Protein 5MDU (pdb70)

Sequence (153 aa):
TRRRFERDPTIPPDSIKVYSRTLFLGGITRSVREPVLRSMMFERFGSVQSLILNHNYRHGFLLKKMFRRDAAEKAQVVAMENVPFADTTTIRTKWGVGFGPRECSSDFSTGISVIPIRLLTDADRTWLVTAEYGGTGGLPITPGIALLDEPDIEIGLLGISS

B-factor: mean 16.2, std 8.44, range [6.94, 48.77]

Secondary structure (DSSP, 8-state):
---EEE-TTSPTTEEEEE--EEEEE---TTS-HHHHHHHHHTTS-EEEEEEEGGGTEEEEEESSHHHHHHHHHHTSSEEETTEEEEEEE---SS-GGGEETTTTEEEEEGGG--HHHHHHHHH-SSSTTSSPPP-SSEEEEPPP-SS---S--

Nearest PDB structures (foldseek):
  8px5-assembly1_A  TM=1.006E+00  e=2.203E-31  Schizosaccharomyces pombe 972h-
  7mi2-assembly1_A  TM=9.931E-01  e=3.930E-28  Schizosaccharomyces pombe
  2rs8-assembly1_A  TM=8.437E-01  e=4.769E-06  Mus musculus
  5wpa-assembly1_A  TM=7.058E-01  e=1.580E-05  Homo sapiens
  5ifm-assembly5_J  TM=5.763E-01  e=2.324E-06  Homo sapiens

Solvent-accessible surface area: 8404 Å² total; per-residue (Å²): 164,93,59,57,76,178,26,107,130,20,77,116,94,4,0,38,4,32,8,2,10,0,58,0,6,3,0,16,148,41,0,142,57,88,67,0,85,79,51,0,76,181,17,24,66,11,55,38,13,119,30,52,45,118,150,136,45,0,85,1,29,0,58,125,14,68,2,0,71,114,0,19,114,45,14,93,93,36,99,46,85,105,19,43,0,88,0,103,28,9,44,24,9,22,30,198,152,21,14,63,171,83,54,1,43,5,52,0,34,32,192,62,13,81,111,27,16,96,35,36,0,41,52,11,134,81,11,0,3,45,58,92,93,19,59,72,15,0,0,0,18,2,0,24,42,140,106,68,107,39,158,116,155

InterPro domains:
  IPR000504 RNA recognition motif domain [PF00076] (408-471)
  IPR000504 RNA recognition motif domain [PS50102] (406-478)
  IPR000504 RNA recognition motif domain [SM00360] (407-474)
  IPR006569 CID domain [PF04818] (8-143)
  IPR006569 CID domain [PS51391] (1-151)
  IPR006569 CID domain [SM00582] (6-148)
  IPR008942 ENTH/VHS [G3DSA:1.25.40.90] (1-158)
  IPR008942 ENTH/VHS [SSF48464] (3-147)
  IPR012677 Nucleotide-binding alpha-beta plait domain superfamily [G3DSA:3.30.70.330] (397-484)
  IPR034894 Nrd1/Seb1, RNA recognition motif [cd12331] (403-481)
  IPR035979 RNA-binding domain superfamily [SSF54928] (355-475)
  IPR048892 Nrd1/Seb1, domain 2 [PF21380] (476-532)

Radius of gyration: 15.98 Å; Cα contacts (8 Å, |Δi|>4): 372; chains: 1; bounding box: 42×38×37 Å

GO terms:
  GO:0003723 RNA binding (F, IDA)
  GO:0030515 snoRNA binding (F, IDA)
  GO:0033620 Mei2 nuclear dot complex (C, IDA)
  GO:0106222 lncRNA binding (F, IDA)
  GO:0005634 nucleus (C, EXP)
  GO:0043628 regulatory ncRNA 3'-end processing (P, EXP)
  GO:0031508 pericentric heterochromatin formation (P, EXP)
  GO:0106222 lncRNA binding (F, EXP)
  GO:0140693 molecular condensate scaffold activity (F, EXP)
  GO:0005634 nucleus (C, HDA)
  GO:0031124 mRNA 3'-end processing (P, IMP)
  GO:0031126 sno(s)RNA 3'-end processing (P, IMP)
  GO:0180010 co-transcriptional mRNA 3'-end processing, cleavage and polyadenylation pathway (P, IMP)
  GO:0006369 termination of RNA polymerase II transcription (P, IMP)
  GO:0099122 RNA polymerase II C-terminal domain binding (F, IPI)
  GO:0005515 protein binding (F, IPI)

Organism: Schizosaccharomyces pombe (strain 972 / ATCC 24843) (NCBI:txid284812)

Foldseek 3Di:
DWAKDQQQVADPQKEKAAEQKKKKAFQAVQHDDVVVLVLLVVLPAWPDWADDNVVRIIMTGGLDSNSSVVSQVVQQWDDDDPTTIHIWADDDAFDRVQADRRGRMGIGRPVRQDPQRQQQQQQAPGKHDVNDHDDPRIYIYDGDGDDDRDDPD

Structure (mmCIF, N/CA/C/O backbone):
data_5MDU
#
_entry.id   5MDU
#
_cell.length_a   111.130
_cell.length_b   47.170
_cell.length_c   32.360
_cell.angle_alpha   90.00
_cell.angle_beta   98.88
_cell.angle_gamma   90.00
#
_symmetry.space_group_name_H-M   'C 1 2 1'
#
loop_
_entity.id
_entity.type
_entity.pdbx_description
1 polymer 'Rpb7-binding protein seb1'
2 non-polymer 'CHLORIDE ION'
3 non-polymer 'SODIUM ION'
4 non-polymer GLYCEROL
5 water water
#
loop_
_atom_site.group_PDB
_atom_site.id
_atom_site.type_symbol
_atom_site.label_atom_id
_atom_site.label_alt_id
_atom_site.label_comp_id
_atom_site.label_asym_id
_atom_site.label_entity_id
_atom_site.label_seq_id
_atom_site.pdbx_PDB_ins_code
_atom_site.Cartn_x
_atom_site.Cartn_y
_atom_site.Cartn_z
_atom_site.occupancy
_atom_site.B_iso_or_equiv
_atom_site.auth_seq_id
_atom_site.auth_comp_id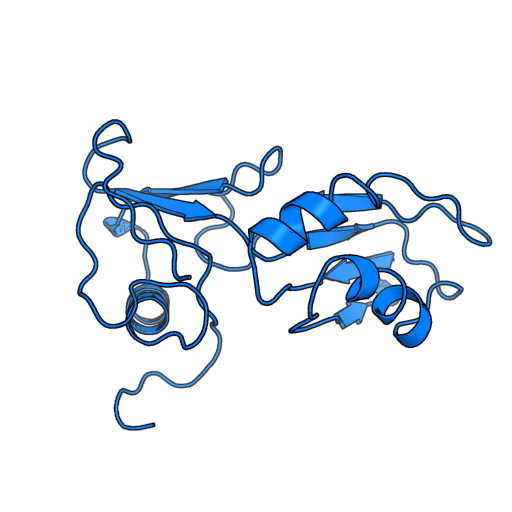
_atom_site.auth_asym_id
_atom_site.auth_atom_id
_atom_site.pdbx_PDB_model_num
ATOM 1 N N . THR A 1 4 ? 38.926 8.810 18.165 1.00 34.36 387 THR A N 1
ATOM 2 C CA . THR A 1 4 ? 37.650 8.290 18.644 1.00 32.35 387 THR A CA 1
ATOM 3 C C . THR A 1 4 ? 36.515 9.048 17.960 1.00 29.47 387 THR A C 1
ATOM 4 O O . THR A 1 4 ? 36.633 10.252 17.672 1.00 30.14 387 THR A O 1
ATOM 8 N N . ARG A 1 5 ? 35.415 8.350 17.679 1.00 27.25 388 ARG A N 1
ATOM 9 C CA A ARG A 1 5 ? 34.306 8.950 16.951 0.95 23.04 388 ARG A CA 1
ATOM 10 C CA B ARG A 1 5 ? 34.325 8.971 16.940 0.05 23.31 388 ARG A CA 1
ATOM 11 C C . ARG A 1 5 ? 33.540 9.929 17.831 1.00 18.22 388 ARG A C 1
ATOM 12 O O . ARG A 1 5 ? 33.231 9.632 18.988 1.00 22.48 388 ARG A O 1
ATOM 27 N N . ARG A 1 6 ? 33.224 11.097 17.279 1.00 16.01 389 ARG A N 1
ATOM 28 C CA . ARG A 1 6 ? 32.386 12.071 17.965 1.00 14.32 389 ARG A CA 1
ATOM 29 C C . ARG A 1 6 ? 30.930 11.610 17.902 1.00 13.71 389 ARG A C 1
ATOM 30 O O . ARG A 1 6 ? 30.356 11.460 16.820 1.00 13.14 389 ARG A O 1
ATOM 38 N N . PHE A 1 7 ? 30.331 11.386 19.063 1.00 15.57 390 PHE A N 1
ATOM 39 C CA . PHE A 1 7 ? 28.890 11.154 19.138 1.00 15.97 390 PHE A CA 1
ATOM 40 C C . PHE A 1 7 ? 28.505 11.781 20.466 1.00 17.36 390 PHE A C 1
ATOM 41 O O . PHE A 1 7 ? 28.535 11.118 21.493 1.00 22.00 390 PHE A O 1
ATOM 49 N N . GLU A 1 8 ? 28.182 13.057 20.442 1.00 14.16 391 GLU A N 1
ATOM 50 C CA . GLU A 1 8 ? 27.953 13.822 21.654 1.00 15.52 391 GLU A CA 1
ATOM 51 C C . GLU A 1 8 ? 26.487 14.170 21.760 1.00 14.38 391 GLU A C 1
ATOM 52 O O . GLU A 1 8 ? 25.867 14.607 20.793 1.00 14.71 391 GLU A O 1
ATOM 58 N N . ARG A 1 9 ? 25.960 14.051 22.964 1.00 13.64 392 ARG A N 1
ATOM 59 C CA . ARG A 1 9 ? 24.673 14.650 23.265 1.00 13.91 392 ARG A CA 1
ATOM 60 C C . ARG A 1 9 ? 24.882 16.148 23.318 1.00 15.17 392 ARG A C 1
ATOM 61 O O . ARG A 1 9 ? 25.762 16.640 24.035 1.00 20.12 392 ARG A O 1
ATOM 69 N N . ASP A 1 10 ? 24.109 16.864 22.516 1.00 13.79 393 ASP A N 1
ATOM 70 C CA . ASP A 1 10 ? 24.255 18.312 22.348 1.00 14.12 393 ASP A CA 1
ATOM 71 C C . ASP A 1 10 ? 22.867 18.899 22.481 1.00 14.68 393 ASP A C 1
ATOM 72 O O . ASP A 1 10 ? 22.282 19.430 21.546 1.00 17.25 393 ASP A O 1
ATOM 77 N N . PRO A 1 11 ? 22.254 18.713 23.643 1.00 16.83 394 PRO A N 1
ATOM 78 C CA . PRO A 1 11 ? 20.825 19.010 23.759 1.00 19.29 394 PRO A CA 1
ATOM 79 C C . PRO A 1 11 ? 20.498 20.480 23.739 1.00 18.49 394 PRO A C 1
ATOM 80 O O . PRO A 1 11 ? 19.308 20.823 23.714 1.00 22.92 394 PRO A O 1
ATOM 84 N N . THR A 1 12 ? 21.471 21.368 23.767 1.00 19.16 395 THR A N 1
ATOM 85 C CA . THR A 1 12 ? 21.161 22.783 23.703 1.00 19.77 395 THR A CA 1
ATOM 86 C C . THR A 1 12 ? 21.083 23.322 22.274 1.00 20.31 395 THR A C 1
ATOM 87 O O . THR A 1 12 ? 20.804 24.516 22.114 1.00 23.09 395 THR A O 1
ATOM 91 N N . ILE A 1 13 ? 21.303 22.499 21.246 1.00 18.93 396 ILE A N 1
ATOM 92 C CA . ILE A 1 13 ? 21.108 22.954 19.859 1.00 16.32 396 ILE A CA 1
ATOM 93 C C . ILE A 1 13 ? 19.612 23.026 19.545 1.00 18.18 396 ILE A C 1
ATOM 94 O O . ILE A 1 13 ? 18.809 22.503 20.304 1.00 17.10 396 ILE A O 1
ATOM 99 N N . PRO A 1 14 ? 19.189 23.632 18.444 1.00 17.31 397 PRO A N 1
ATOM 100 C CA . PRO A 1 14 ? 17.749 23.794 18.183 1.00 18.18 397 PRO A CA 1
ATOM 101 C C . PRO A 1 14 ? 17.055 22.451 18.031 1.00 15.99 397 PRO A C 1
ATOM 102 O O . PRO A 1 14 ? 17.689 21.438 17.680 1.00 14.43 397 PRO A O 1
ATOM 106 N N . PRO A 1 15 ? 15.747 22.403 18.278 1.00 18.30 398 PRO A N 1
ATOM 107 C CA . PRO A 1 15 ? 15.024 21.131 18.196 1.00 17.72 398 PRO A CA 1
ATOM 108 C C . PRO A 1 15 ? 15.156 20.469 16.836 1.00 15.14 398 PRO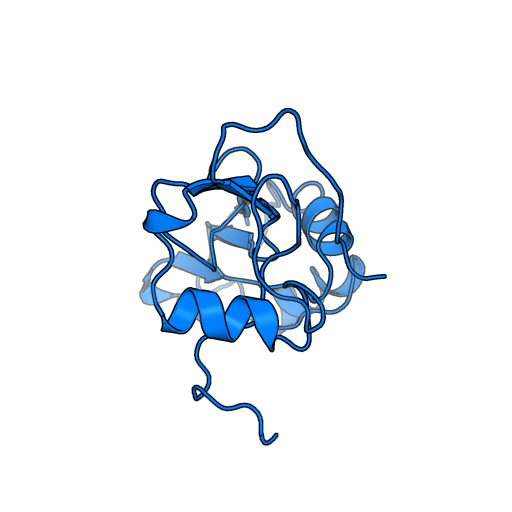 A C 1
ATOM 109 O O . PRO A 1 15 ? 15.326 21.120 15.802 1.00 15.67 398 PRO A O 1
ATOM 113 N N . ASP A 1 16 ? 15.018 19.161 16.853 1.00 14.58 399 ASP A N 1
ATOM 114 C CA . ASP A 1 16 ? 14.877 18.373 15.636 1.00 14.41 399 ASP A CA 1
ATOM 115 C C . ASP A 1 16 ? 16.039 18.574 14.663 1.00 11.26 399 ASP A C 1
ATOM 116 O O . ASP A 1 16 ? 15.848 18.573 13.455 1.00 12.09 399 ASP A O 1
ATOM 121 N N . SER A 1 17 ? 17.251 18.702 15.199 1.00 11.25 400 SER A N 1
ATOM 122 C CA . SER A 1 17 ? 18.435 19.021 14.415 1.00 10.67 400 SER A CA 1
ATOM 123 C C . SER A 1 17 ? 19.600 18.141 14.840 1.00 10.21 400 SER A C 1
ATOM 124 O O . SER A 1 17 ? 19.592 17.494 15.893 1.00 11.88 400 SER A O 1
ATOM 127 N N . ILE A 1 18 ? 20.632 18.145 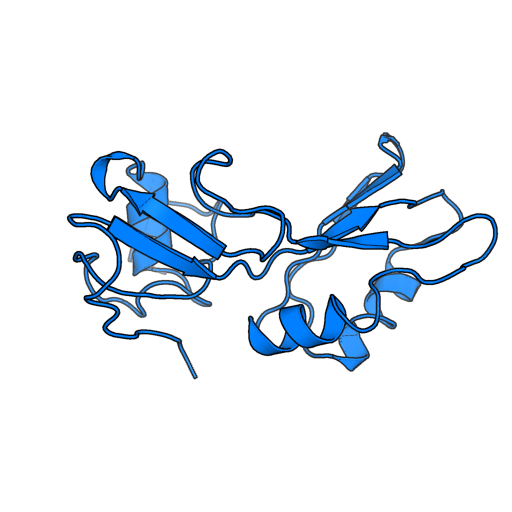14.001 1.00 9.21 401 ILE A N 1
ATOM 128 C CA . ILE A 1 18 ? 21.929 17.585 14.348 1.00 8.88 401 ILE A CA 1
ATOM 129 C C . ILE A 1 18 ? 22.991 18.651 14.110 1.00 8.88 401 ILE A C 1
ATOM 130 O O . ILE A 1 18 ? 22.793 19.599 13.356 1.00 10.08 401 ILE A O 1
ATOM 135 N N . LYS A 1 19 ? 24.134 18.475 14.753 1.00 7.94 402 LYS A N 1
ATOM 136 C CA . LYS A 1 19 ? 25.299 19.315 14.510 1.00 7.67 402 LYS A CA 1
ATOM 137 C C . LYS A 1 19 ? 26.373 18.464 13.852 1.00 7.52 402 LYS A C 1
ATOM 138 O O . LYS A 1 19 ? 26.632 17.345 14.298 1.00 8.80 402 LYS A O 1
ATOM 144 N N . VAL A 1 20 ? 26.972 18.968 12.778 1.00 7.60 403 VAL A N 1
ATOM 145 C CA . VAL A 1 20 ? 27.981 18.219 12.031 1.00 7.80 403 VAL A CA 1
ATOM 146 C C . VAL A 1 20 ? 29.228 19.086 11.913 1.00 7.86 403 VAL A C 1
ATOM 147 O O . VAL A 1 20 ? 29.184 20.197 11.360 1.00 9.65 403 VAL A O 1
ATOM 151 N N . TYR A 1 21 ? 30.349 18.569 12.394 1.00 6.94 404 TYR A N 1
ATOM 152 C CA . TYR A 1 21 ? 31.641 19.231 12.286 1.00 7.19 404 TYR A CA 1
ATOM 153 C C . TYR A 1 21 ? 32.307 18.796 10.981 1.00 7.14 404 TYR A C 1
ATOM 154 O O . TYR A 1 21 ? 32.619 17.619 10.789 1.00 7.86 404 TYR A O 1
ATOM 163 N N . SER A 1 22 ? 32.553 19.758 10.101 1.00 7.10 405 SER A N 1
ATOM 164 C CA . SER A 1 22 ? 33.193 19.476 8.828 1.00 7.12 405 SER A CA 1
ATOM 165 C C . SER A 1 22 ? 34.588 18.887 9.016 1.00 7.35 405 SER A C 1
ATOM 166 O O . SER A 1 22 ? 35.347 19.322 9.882 1.00 8.13 405 SER A O 1
ATOM 169 N N . ARG A 1 23 ? 34.964 17.972 8.116 1.00 7.27 406 ARG A N 1
ATOM 170 C CA . ARG A 1 23 ? 36.338 17.512 7.967 1.00 7.77 406 ARG A CA 1
ATOM 171 C C . ARG A 1 23 ? 36.956 18.039 6.678 1.00 7.79 406 ARG A C 1
ATOM 172 O O . ARG A 1 23 ? 38.057 17.608 6.316 1.00 8.85 406 ARG A O 1
ATOM 180 N N . THR A 1 24 ? 36.259 18.934 5.999 1.00 7.68 407 THR A N 1
ATOM 181 C CA . THR A 1 24 ? 36.612 19.426 4.675 1.00 8.74 407 THR A CA 1
ATOM 182 C C . THR A 1 24 ? 37.094 20.865 4.767 1.00 8.06 407 THR A C 1
ATOM 183 O O . THR A 1 24 ? 36.422 21.723 5.357 1.00 8.88 407 THR A O 1
ATOM 187 N N . LEU A 1 25 ? 38.239 21.122 4.147 1.00 8.46 408 LEU A N 1
ATOM 188 C CA . LEU A 1 25 ? 38.825 22.448 4.052 1.00 8.41 408 LEU A CA 1
ATOM 189 C C . LEU A 1 25 ? 38.811 22.904 2.599 1.00 8.24 408 LEU A C 1
ATOM 190 O O . LEU A 1 25 ? 39.159 22.142 1.689 1.00 9.00 408 LEU A O 1
ATOM 195 N N . PHE A 1 26 ? 38.406 24.147 2.405 1.00 8.37 409 PHE A N 1
ATOM 196 C CA . PHE A 1 26 ? 38.532 24.854 1.150 1.00 8.32 409 PHE A CA 1
ATOM 197 C C . PHE A 1 26 ? 39.926 25.446 1.061 1.00 7.66 409 PHE A C 1
ATOM 198 O O . PHE A 1 26 ? 40.405 26.079 2.012 1.00 8.62 409 PHE A O 1
ATOM 206 N N . LEU A 1 27 ? 40.550 25.289 -0.096 1.00 8.19 410 LEU A N 1
ATOM 207 C CA . LEU A 1 27 ? 41.883 25.820 -0.361 1.00 8.47 410 LEU A CA 1
ATOM 208 C C . LEU A 1 27 ? 41.771 26.870 -1.458 1.00 8.44 410 LEU A C 1
ATOM 209 O O . LEU A 1 27 ? 41.368 26.558 -2.587 1.00 9.21 410 LEU A O 1
ATOM 214 N N . GLY A 1 28 ? 42.103 28.107 -1.126 1.00 8.52 411 GLY A N 1
ATOM 215 C CA . GLY A 1 28 ? 42.103 29.183 -2.088 1.00 8.99 411 GLY A CA 1
ATOM 216 C C . GLY A 1 28 ? 43.499 29.614 -2.476 1.00 8.74 411 GLY A C 1
ATOM 217 O O . GLY A 1 28 ? 44.488 29.297 -1.805 1.00 9.19 411 GLY A O 1
ATOM 218 N N . GLY A 1 29 ? 43.596 30.371 -3.574 1.00 8.60 412 GLY A N 1
ATOM 219 C CA . GLY A 1 29 ? 44.883 30.861 -4.031 1.00 9.15 412 GLY A CA 1
ATOM 220 C C . GLY A 1 29 ? 45.699 29.820 -4.758 1.00 9.16 412 GLY A C 1
ATOM 221 O O . GLY A 1 29 ? 46.933 29.946 -4.836 1.00 10.07 412 GLY A O 1
ATOM 222 N N . ILE A 1 30 ? 45.065 28.781 -5.291 1.00 9.18 413 ILE A N 1
ATOM 223 C CA . ILE A 1 30 ? 45.786 27.627 -5.833 1.00 9.09 413 ILE A CA 1
ATOM 224 C C . ILE A 1 30 ? 46.134 27.892 -7.298 1.00 9.94 413 ILE A C 1
ATOM 225 O O . ILE A 1 30 ? 45.414 27.477 -8.218 1.00 11.80 413 ILE A O 1
ATOM 230 N N . THR A 1 31 ? 47.248 28.582 -7.512 1.00 9.16 414 THR A N 1
ATOM 231 C CA . THR A 1 31 ? 47.834 28.769 -8.827 1.00 9.39 414 THR A CA 1
ATOM 232 C C . THR A 1 31 ? 48.494 27.471 -9.289 1.00 10.14 414 THR A C 1
ATOM 233 O O . THR A 1 31 ? 48.639 26.515 -8.526 1.00 9.79 414 THR A O 1
ATOM 237 N N . ARG A 1 32 ? 48.941 27.449 -10.548 1.00 10.34 415 ARG A N 1
ATOM 238 C CA . ARG A 1 32 ? 49.519 26.218 -11.070 1.00 10.64 415 ARG A CA 1
ATOM 239 C C . ARG A 1 32 ? 50.882 25.917 -10.475 1.00 10.98 415 ARG A C 1
ATOM 240 O O . ARG A 1 32 ? 51.383 24.799 -10.647 1.00 12.06 415 ARG A O 1
ATOM 248 N N . SER A 1 33 ? 51.480 26.869 -9.754 1.00 10.19 416 SER A N 1
ATOM 249 C CA . SER A 1 33 ? 52.696 26.599 -9.007 1.00 10.85 416 SER A CA 1
ATOM 250 C C . SER A 1 33 ? 52.451 25.803 -7.737 1.00 9.85 416 SER A C 1
ATOM 251 O O . SER A 1 33 ? 53.423 25.351 -7.126 1.00 11.08 416 SER A O 1
ATOM 254 N N . VAL A 1 34 ? 51.194 25.636 -7.338 1.00 9.38 417 VAL A N 1
ATOM 255 C CA . VAL A 1 34 ? 50.819 24.894 -6.138 1.00 9.75 417 VAL A CA 1
ATOM 256 C C . VAL A 1 34 ? 50.339 23.516 -6.582 1.00 9.86 417 VAL A C 1
ATOM 257 O O . VAL A 1 34 ? 49.280 23.396 -7.200 1.00 11.60 417 VAL A O 1
ATOM 261 N N . ARG A 1 35 ? 51.107 22.474 -6.268 1.00 9.74 418 ARG A N 1
ATOM 262 C CA . ARG A 1 35 ? 50.834 21.145 -6.778 1.00 10.67 418 ARG A CA 1
ATOM 263 C C . ARG A 1 35 ? 50.479 20.182 -5.657 1.00 10.26 418 ARG A C 1
ATOM 264 O O . ARG A 1 35 ? 50.892 20.336 -4.500 1.00 10.67 418 ARG A O 1
ATOM 272 N N . GLU A 1 36 ? 49.714 19.160 -6.036 1.00 10.45 419 GLU A N 1
ATOM 273 C CA . GLU A 1 36 ? 49.153 18.240 -5.057 1.00 10.82 419 GLU A CA 1
ATOM 274 C C . GLU A 1 36 ? 50.191 17.588 -4.162 1.00 10.83 419 GLU A C 1
ATOM 275 O O . GLU A 1 36 ? 49.939 17.513 -2.951 1.00 11.01 419 GLU A O 1
ATOM 281 N N . PRO A 1 37 ? 51.349 17.111 -4.648 1.00 10.50 420 PRO A N 1
ATOM 282 C CA . PRO A 1 37 ? 52.261 16.426 -3.714 1.00 10.84 420 PRO A CA 1
ATOM 283 C C . PRO A 1 37 ? 52.779 17.335 -2.627 1.00 10.00 420 PRO A C 1
ATOM 284 O O . PRO A 1 37 ? 53.036 16.893 -1.500 1.00 10.61 420 PRO A O 1
ATOM 288 N N . VAL A 1 38 ? 52.974 18.601 -2.960 1.00 9.17 421 VAL A N 1
ATOM 289 C CA . VAL A 1 38 ? 53.503 19.567 -2.018 1.00 10.11 421 VAL A CA 1
ATOM 290 C C . VAL A 1 38 ? 52.456 19.901 -0.968 1.00 9.90 421 VAL A C 1
ATOM 291 O O . VAL A 1 38 ? 52.723 19.880 0.241 1.00 10.18 421 VAL A O 1
ATOM 295 N N . LEU A 1 39 ? 51.241 20.211 -1.413 1.00 9.81 422 LEU A N 1
ATOM 296 C CA . LEU A 1 39 ? 50.163 20.459 -0.448 1.00 10.97 422 LEU A CA 1
ATOM 297 C C . LEU A 1 39 ? 49.913 19.246 0.421 1.00 10.51 422 LEU A C 1
ATOM 298 O O . LEU A 1 39 ? 49.633 19.383 1.614 1.00 11.42 422 LEU A O 1
ATOM 303 N N . ARG A 1 40 ? 49.948 18.058 -0.168 1.00 10.47 423 ARG A N 1
ATOM 304 C CA . ARG A 1 40 ? 49.729 16.868 0.627 1.00 11.04 423 ARG A CA 1
ATOM 305 C C . ARG A 1 40 ? 50.750 16.790 1.748 1.00 10.69 423 ARG A C 1
ATOM 306 O O . ARG A 1 40 ? 50.396 16.542 2.902 1.00 12.04 423 ARG A O 1
ATOM 314 N N . SER A 1 41 ? 52.028 17.022 1.431 1.00 10.39 424 SER A N 1
ATOM 315 C CA . SER A 1 41 ? 53.058 16.979 2.461 1.00 10.49 424 SER A CA 1
ATOM 316 C C . SER A 1 41 ? 52.825 18.050 3.515 1.00 11.09 424 SER A C 1
ATOM 317 O O . SER A 1 41 ? 53.016 17.810 4.716 1.00 12.72 424 SER A O 1
ATOM 320 N N . MET A 1 42 ? 52.404 19.242 3.100 1.00 10.02 425 MET A N 1
ATOM 321 C CA A MET A 1 42 ? 52.128 20.296 4.068 0.57 10.49 425 MET A CA 1
ATOM 322 C CA B MET A 1 42 ? 52.133 20.294 4.072 0.43 10.65 425 MET A CA 1
ATOM 323 C C . MET A 1 42 ? 51.028 19.876 5.038 1.00 10.61 425 MET A C 1
ATOM 324 O O . MET A 1 42 ? 51.130 20.092 6.251 1.00 12.48 425 MET A O 1
ATOM 333 N N . PHE A 1 43 ? 49.937 19.301 4.517 1.00 10.09 426 PHE A N 1
ATOM 334 C CA . PHE A 1 43 ? 48.807 18.955 5.375 1.00 10.87 426 PHE A CA 1
ATOM 335 C C . PHE A 1 43 ? 49.037 17.690 6.192 1.00 11.04 426 PHE A C 1
ATOM 336 O O . PHE A 1 43 ? 48.452 17.546 7.271 1.00 11.54 426 PHE A O 1
ATOM 344 N N . GLU A 1 44 ? 49.881 16.776 5.724 1.00 11.36 427 GLU A N 1
ATOM 345 C CA . GLU A 1 44 ? 50.179 15.563 6.474 1.00 12.95 427 GLU A CA 1
ATOM 346 C C . GLU A 1 44 ? 50.860 15.863 7.791 1.00 13.06 427 GLU A C 1
ATOM 347 O O . GLU A 1 44 ? 50.861 15.007 8.677 1.00 15.70 427 GLU A O 1
ATOM 353 N N . ARG A 1 45 ? 51.442 17.046 7.946 1.00 13.13 428 ARG A N 1
ATOM 354 C CA . ARG A 1 45 ? 52.003 17.397 9.242 1.00 15.04 428 ARG A CA 1
ATOM 355 C C . ARG A 1 45 ? 50.936 17.356 10.329 1.00 14.72 428 ARG A C 1
ATOM 356 O O . ARG A 1 45 ? 51.245 17.078 11.496 1.00 17.00 428 ARG A O 1
ATOM 364 N N . PHE A 1 46 ? 49.685 17.655 9.979 1.00 12.98 429 PHE A N 1
ATOM 365 C CA . PHE A 1 46 ? 48.619 17.793 10.971 1.00 13.57 429 PHE A CA 1
ATOM 366 C C . PHE A 1 46 ? 47.854 16.512 11.213 1.00 14.07 429 PHE A C 1
ATOM 367 O O . PHE A 1 46 ? 47.186 16.397 12.238 1.00 17.03 429 PHE A O 1
ATOM 375 N N . GLY A 1 47 ? 47.910 15.568 10.303 1.00 14.89 430 GLY A N 1
ATOM 376 C CA . GLY A 1 47 ? 47.188 14.325 10.432 1.00 14.52 430 GLY A CA 1
ATOM 377 C C . GLY A 1 47 ? 47.099 13.686 9.066 1.00 13.68 430 GLY A C 1
ATOM 378 O O . GLY A 1 47 ? 47.613 14.207 8.072 1.00 15.38 430 GLY A O 1
ATOM 379 N N . SER A 1 48 ? 46.396 12.566 9.017 1.00 13.43 431 SER A N 1
ATOM 380 C CA . SER A 1 48 ? 46.268 11.840 7.769 1.00 13.71 431 SER A CA 1
ATOM 381 C C . SER A 1 48 ? 45.239 12.497 6.855 1.00 12.24 431 SER A C 1
ATOM 382 O O . SER A 1 48 ? 44.151 12.890 7.285 1.00 11.90 431 SER A O 1
ATOM 385 N N . VAL A 1 49 ? 45.600 12.602 5.584 1.00 13.32 432 VAL A N 1
ATOM 386 C CA . VAL A 1 49 ? 44.787 13.221 4.548 1.00 12.88 432 VAL A CA 1
ATOM 387 C C . VAL A 1 49 ? 43.962 12.141 3.870 1.00 12.23 432 VAL A C 1
ATOM 388 O O . VAL A 1 49 ? 44.513 11.184 3.323 1.00 14.46 432 VAL A O 1
ATOM 392 N N . GLN A 1 50 ? 42.638 12.299 3.877 1.00 11.60 433 GLN A N 1
ATOM 393 C CA . GLN A 1 50 ? 41.744 11.337 3.243 1.00 11.79 433 GLN A CA 1
ATOM 394 C C . GLN A 1 50 ? 41.526 11.631 1.768 1.00 12.07 433 GLN A C 1
ATOM 395 O O . GLN A 1 50 ? 41.449 10.699 0.950 1.00 13.54 433 GLN A O 1
ATOM 401 N N . SER A 1 51 ? 41.415 12.908 1.409 1.00 11.17 434 SER A N 1
ATOM 402 C CA . SER A 1 51 ? 41.234 13.301 0.020 1.00 12.02 434 SER A CA 1
ATOM 403 C C . SER A 1 51 ? 41.854 14.666 -0.186 1.00 10.59 434 SER A C 1
ATOM 404 O O . SER A 1 51 ? 41.743 15.540 0.669 1.00 11.65 434 SER A O 1
ATOM 407 N N . LEU A 1 52 ? 42.475 14.858 -1.345 1.00 10.06 435 LEU A N 1
ATOM 408 C CA . LEU A 1 52 ? 42.981 16.169 -1.723 1.00 10.00 435 LEU A CA 1
ATOM 409 C C . LEU A 1 52 ? 42.801 16.280 -3.223 1.00 11.18 435 LEU A C 1
ATOM 410 O O . LEU A 1 52 ? 43.424 15.526 -3.964 1.00 12.89 435 LEU A O 1
ATOM 415 N N . ILE A 1 53 ? 41.949 17.191 -3.656 1.00 10.14 436 ILE A N 1
ATOM 416 C CA . ILE A 1 53 ? 41.653 17.384 -5.067 1.00 10.82 436 ILE A CA 1
ATOM 417 C C . ILE A 1 53 ? 41.810 18.857 -5.382 1.00 10.14 436 ILE A C 1
ATOM 418 O O . ILE A 1 53 ? 41.089 19.699 -4.840 1.00 11.33 436 ILE A O 1
ATOM 423 N N . LEU A 1 54 ? 42.748 19.172 -6.258 1.00 10.47 437 LEU A N 1
ATOM 424 C CA . LEU A 1 54 ? 42.950 20.522 -6.752 1.00 10.29 437 LEU A CA 1
ATOM 425 C C . LEU A 1 54 ? 42.262 20.681 -8.096 1.00 10.66 437 LEU A C 1
ATOM 426 O O . LEU A 1 54 ? 42.246 19.761 -8.914 1.00 13.70 437 LEU A O 1
ATOM 431 N N . ASN A 1 55 ? 41.685 21.851 -8.312 1.00 8.91 438 ASN A N 1
ATOM 432 C CA . ASN A 1 55 ? 41.126 22.192 -9.618 1.00 8.12 438 ASN A CA 1
ATOM 433 C C . ASN A 1 55 ? 41.714 23.546 -9.987 1.00 8.09 438 ASN A C 1
ATOM 434 O O . ASN A 1 55 ? 41.180 24.603 -9.639 1.00 8.46 438 ASN A O 1
ATOM 439 N N . HIS A 1 56 ? 42.826 23.502 -10.727 1.00 8.30 439 HIS A N 1
ATOM 440 C CA . HIS A 1 56 ? 43.520 24.728 -11.081 1.00 8.18 439 HIS A CA 1
ATOM 441 C C . HIS A 1 56 ? 42.681 25.619 -11.974 1.00 8.25 439 HIS A C 1
ATOM 442 O O . HIS A 1 56 ? 42.918 26.821 -12.018 1.00 9.12 439 HIS A O 1
ATOM 449 N N . ASN A 1 57 ? 41.699 25.053 -12.674 1.00 8.15 440 ASN A N 1
ATOM 450 C CA . ASN A 1 57 ? 40.836 25.861 -13.526 1.00 8.02 440 ASN A CA 1
ATOM 451 C C . ASN A 1 57 ? 40.065 26.891 -12.734 1.00 8.06 440 ASN A C 1
ATOM 452 O O . ASN A 1 57 ? 39.668 27.917 -13.282 1.00 9.83 440 ASN A O 1
ATOM 457 N N . TYR A 1 58 ? 39.816 26.623 -11.454 1.00 7.79 441 TYR A N 1
ATOM 458 C CA . TYR A 1 58 ? 39.066 27.503 -10.559 1.00 8.05 441 TYR A CA 1
ATOM 459 C C . TYR A 1 58 ? 39.950 28.139 -9.492 1.00 8.41 441 TYR A C 1
ATOM 460 O O . TYR A 1 58 ? 39.439 28.875 -8.628 1.00 10.64 441 TYR A O 1
ATOM 469 N N . ARG A 1 59 ? 41.252 27.869 -9.518 1.00 8.24 442 ARG A N 1
ATOM 470 C CA . ARG A 1 59 ? 42.198 28.381 -8.532 1.00 8.30 442 ARG A CA 1
ATOM 471 C C . ARG A 1 59 ? 41.881 27.904 -7.118 1.00 8.19 442 ARG A C 1
ATOM 472 O O . ARG A 1 59 ? 42.163 28.612 -6.141 1.00 8.74 442 ARG A O 1
ATOM 480 N N . HIS A 1 60 ? 41.364 26.689 -6.975 1.00 8.01 443 HIS A N 1
ATOM 481 C CA . HIS A 1 60 ? 40.983 26.212 -5.661 1.00 8.35 443 HIS A CA 1
ATOM 482 C C . HIS A 1 60 ? 41.212 24.721 -5.542 1.00 8.40 443 HIS A C 1
ATOM 483 O O . HIS A 1 60 ? 41.556 24.032 -6.496 1.00 9.21 443 HIS A O 1
ATOM 490 N N . GLY A 1 61 ? 41.008 24.238 -4.333 1.00 9.10 444 GLY A N 1
ATOM 491 C CA . GLY A 1 61 ? 41.013 22.818 -4.050 1.00 9.97 444 GLY A CA 1
ATOM 492 C C . GLY A 1 61 ? 40.207 22.536 -2.805 1.00 8.31 444 GLY A C 1
ATOM 493 O O . GLY A 1 61 ? 39.785 23.442 -2.089 1.00 8.83 444 GLY A O 1
ATOM 494 N N . PHE A 1 62 ? 40.000 21.250 -2.563 1.00 8.83 445 PHE A N 1
ATOM 495 C CA . PHE A 1 62 ? 39.283 20.766 -1.387 1.00 9.24 445 PHE A CA 1
ATOM 496 C C . PHE A 1 62 ? 40.076 19.626 -0.787 1.00 9.10 445 PHE A C 1
ATOM 497 O O . PHE A 1 62 ? 40.491 18.696 -1.486 1.00 10.08 445 PHE A O 1
ATOM 505 N N . LEU A 1 63 ? 40.226 19.688 0.523 1.00 9.29 446 LEU A N 1
ATOM 506 C CA A LEU A 1 63 ? 40.953 18.672 1.251 0.41 10.24 446 LEU A CA 1
ATOM 507 C CA B LEU A 1 63 ? 40.986 18.733 1.312 0.59 10.28 446 LEU A CA 1
ATOM 508 C C . LEU A 1 63 ? 40.050 18.143 2.355 1.00 9.90 446 LEU A C 1
ATOM 509 O O . LEU A 1 63 ? 39.307 18.887 2.985 1.00 12.43 446 LEU A O 1
ATOM 518 N N . LYS A 1 64 ? 40.063 16.845 2.545 1.00 9.30 447 LYS A N 1
ATOM 519 C CA A LYS A 1 64 ? 39.331 16.204 3.630 0.65 9.59 447 LYS A CA 1
ATOM 520 C CA B LYS A 1 64 ? 39.344 16.226 3.642 0.35 9.71 447 LYS A CA 1
ATOM 521 C C . LYS A 1 64 ? 40.336 15.449 4.485 1.00 9.61 447 LYS A C 1
ATOM 522 O O . LYS A 1 64 ? 41.112 14.636 3.962 1.00 10.74 447 LYS A O 1
ATOM 533 N N . MET A 1 65 ? 40.329 15.725 5.789 1.00 9.63 448 MET A N 1
ATOM 534 C CA . MET A 1 65 ? 41.158 15.015 6.748 1.00 10.25 448 MET A CA 1
ATOM 535 C C . MET A 1 65 ? 40.345 13.865 7.319 1.00 9.52 448 MET A C 1
ATOM 536 O O . MET A 1 65 ? 39.129 13.987 7.488 1.00 10.01 448 MET A O 1
ATOM 541 N N . PHE A 1 66 ? 41.022 12.767 7.670 1.00 10.14 449 PHE A N 1
ATOM 542 C CA . PHE A 1 66 ? 40.312 11.699 8.375 1.00 10.47 449 PHE A CA 1
ATOM 543 C C . PHE A 1 66 ? 39.703 12.161 9.693 1.00 10.08 449 PHE A C 1
ATOM 544 O O . PHE A 1 66 ? 38.665 11.629 10.080 1.00 11.08 449 PHE A O 1
ATOM 552 N N . ARG A 1 67 ? 40.345 13.106 10.380 1.00 10.80 450 ARG A N 1
ATOM 553 C CA . ARG A 1 67 ? 39.924 13.548 11.701 1.00 10.78 450 ARG A CA 1
ATOM 554 C C . ARG A 1 67 ? 39.602 15.038 11.731 1.00 9.60 450 ARG A C 1
ATOM 555 O O . ARG A 1 67 ? 40.353 15.876 11.212 1.00 10.00 450 ARG A O 1
ATOM 563 N N . ARG A 1 68 ? 38.505 15.376 12.411 1.00 9.54 451 ARG A N 1
ATOM 564 C CA . ARG A 1 68 ? 38.153 16.777 12.622 1.00 8.99 451 ARG A CA 1
ATOM 565 C C . ARG A 1 68 ? 39.250 17.541 13.365 1.00 9.00 451 ARG A C 1
ATOM 566 O O . ARG A 1 68 ? 39.553 18.686 13.020 1.00 9.08 451 ARG A O 1
ATOM 574 N N . ASP A 1 69 ? 39.846 16.949 14.402 1.00 9.70 452 ASP A N 1
ATOM 575 C CA . ASP A 1 69 ? 40.848 17.696 15.160 1.00 10.97 452 ASP A CA 1
ATOM 576 C C . ASP A 1 69 ? 42.036 18.061 14.282 1.00 10.91 452 ASP A C 1
ATOM 577 O O . ASP A 1 69 ? 42.595 19.152 14.409 1.00 10.98 452 ASP A O 1
ATOM 582 N N . ALA A 1 70 ? 42.420 17.160 13.376 1.00 10.42 453 ALA A N 1
ATOM 583 C CA . ALA A 1 70 ? 43.495 17.440 12.430 1.00 11.01 453 ALA A CA 1
ATOM 584 C C . ALA A 1 70 ? 43.108 18.547 11.459 1.00 10.02 453 ALA A C 1
ATOM 585 O O . ALA A 1 70 ? 43.928 19.411 11.141 1.00 10.96 453 ALA A O 1
ATOM 587 N N . ALA A 1 71 ? 41.862 18.544 10.991 1.00 9.64 454 ALA A N 1
ATOM 588 C CA . ALA A 1 71 ? 41.393 19.630 10.141 1.00 9.50 454 ALA A CA 1
ATOM 589 C C . ALA A 1 71 ? 41.458 20.969 10.862 1.00 9.21 454 ALA A C 1
ATOM 590 O O . ALA A 1 71 ? 41.825 21.980 10.256 1.00 9.52 4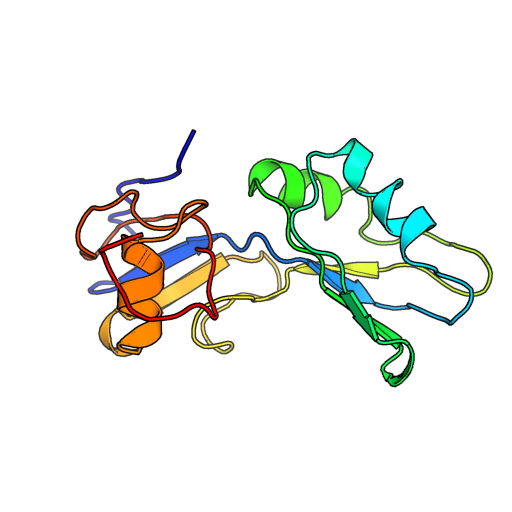54 ALA A O 1
ATOM 592 N N . GLU A 1 72 ? 41.102 21.005 12.154 1.00 8.93 455 GLU A N 1
ATOM 593 C CA . GLU A 1 72 ? 41.160 22.275 12.885 1.00 9.14 455 GLU A CA 1
ATOM 594 C C . GLU A 1 72 ? 42.593 22.789 12.971 1.00 9.54 455 GLU A C 1
ATOM 595 O O . 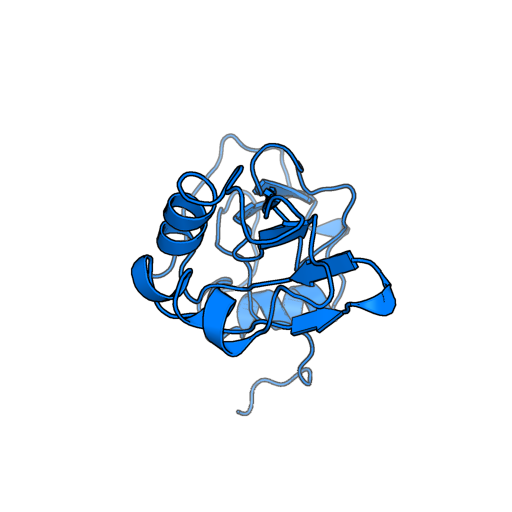GLU A 1 72 ? 42.856 23.980 12.789 1.00 10.33 455 GLU A O 1
ATOM 601 N N . LYS A 1 73 ? 43.529 21.896 13.302 1.00 9.89 456 LYS A N 1
ATOM 602 C CA . LYS A 1 73 ? 44.938 22.275 13.390 1.00 11.08 456 LYS A CA 1
ATOM 603 C C . LYS A 1 73 ? 45.442 22.772 12.050 1.00 10.63 456 LYS A C 1
ATOM 604 O O . LYS A 1 73 ? 46.197 23.752 11.978 1.00 11.50 456 LYS A O 1
ATOM 610 N N . ALA A 1 74 ? 45.082 22.066 10.977 1.00 10.48 457 ALA A N 1
ATOM 611 C CA . ALA A 1 74 ? 45.526 22.441 9.647 1.00 11.08 457 ALA A CA 1
ATOM 612 C C . ALA A 1 74 ? 44.967 23.792 9.238 1.00 10.52 457 ALA A C 1
ATOM 613 O O . ALA A 1 74 ? 45.675 24.602 8.628 1.00 11.35 457 ALA A O 1
ATOM 615 N N . GLN A 1 75 ? 43.681 24.041 9.514 1.00 10.41 458 GLN A N 1
ATOM 616 C CA . GLN A 1 75 ? 43.079 25.297 9.096 1.00 10.36 458 GLN A CA 1
ATOM 617 C C . GLN A 1 75 ? 43.762 26.474 9.769 1.00 10.83 458 GLN A C 1
ATOM 618 O O . GLN A 1 75 ? 44.034 27.492 9.125 1.00 11.64 458 GLN A O 1
ATOM 624 N N . VAL A 1 76 ? 44.064 26.362 11.068 1.00 10.82 459 VAL A N 1
ATOM 625 C CA A VAL A 1 76 ? 44.738 27.447 11.772 0.62 12.58 459 VAL A CA 1
ATOM 626 C CA B VAL A 1 76 ? 44.726 27.468 11.747 0.38 11.89 459 VAL A CA 1
ATOM 627 C C . VAL A 1 76 ? 46.138 27.663 11.204 1.00 12.10 459 VAL A C 1
ATOM 628 O O . VAL A 1 76 ? 46.554 28.791 10.923 1.00 14.17 459 VAL A O 1
ATOM 635 N N . ALA A 1 77 ? 46.886 26.578 11.019 1.00 11.22 460 ALA A N 1
ATOM 636 C CA . ALA A 1 77 ? 48.281 26.720 10.596 1.00 12.84 460 ALA A CA 1
ATOM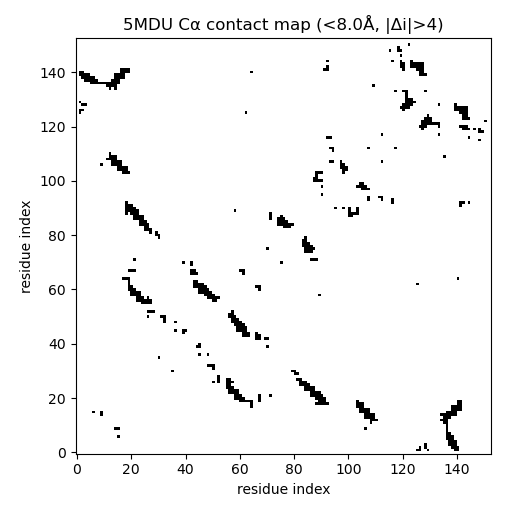 637 C C . ALA A 1 77 ? 48.389 27.192 9.146 1.00 12.97 460 ALA A C 1
ATOM 638 O O . ALA A 1 77 ? 49.308 27.950 8.801 1.00 13.81 460 ALA A O 1
ATOM 640 N N . MET A 1 78 ? 47.459 26.769 8.292 1.00 11.95 461 MET A N 1
ATOM 641 C CA . MET A 1 78 ? 47.537 26.988 6.855 1.00 11.80 461 MET A CA 1
ATOM 642 C C . MET A 1 78 ? 46.595 28.087 6.393 1.00 11.22 461 MET A C 1
ATOM 643 O O . MET A 1 78 ? 46.314 28.210 5.198 1.00 11.22 461 MET A O 1
ATOM 648 N N . GLU A 1 79 ? 46.108 28.898 7.326 1.00 11.52 462 GLU A N 1
ATOM 649 C CA . GLU A 1 79 ? 45.114 29.896 6.990 1.00 11.12 462 GLU A CA 1
ATOM 650 C C . GLU A 1 79 ? 45.617 30.864 5.933 1.00 11.12 462 GLU A C 1
ATOM 651 O O . GLU A 1 79 ? 44.836 31.271 5.063 1.00 11.91 462 GLU A O 1
ATOM 657 N N . ASN A 1 80 ? 46.891 31.273 6.007 1.00 9.94 463 ASN A N 1
ATOM 658 C CA . ASN A 1 80 ? 47.407 32.249 5.055 1.00 10.41 463 ASN A CA 1
ATOM 659 C C . ASN A 1 80 ? 48.906 31.996 4.924 1.00 10.97 463 ASN A C 1
ATOM 660 O O . ASN A 1 80 ? 49.686 32.407 5.781 1.00 14.58 463 ASN A O 1
ATOM 665 N N . VAL A 1 81 ? 49.299 31.291 3.877 1.00 9.53 464 VAL A N 1
ATOM 666 C CA . VAL A 1 81 ? 50.682 30.856 3.709 1.00 9.77 464 VAL A CA 1
ATOM 667 C C . VAL A 1 81 ? 51.216 31.381 2.381 1.00 9.35 464 VAL A C 1
ATOM 668 O O . VAL A 1 81 ? 50.889 30.829 1.316 1.00 9.87 464 VAL A O 1
ATOM 672 N N . PRO A 1 82 ? 52.084 32.390 2.389 1.00 8.80 465 PRO A N 1
ATOM 673 C CA . PRO A 1 82 ? 52.762 32.786 1.154 1.00 9.03 465 PRO A CA 1
ATOM 674 C C . PRO A 1 82 ? 53.423 31.574 0.531 1.00 8.83 465 PRO A C 1
ATOM 675 O O . PRO A 1 82 ? 54.033 30.750 1.206 1.00 9.30 465 PRO A O 1
ATOM 679 N N . PHE A 1 83 ? 53.346 31.486 -0.794 1.00 9.16 466 PHE A N 1
ATOM 680 C CA . PHE A 1 83 ? 53.884 30.323 -1.497 1.00 9.11 466 PHE A CA 1
ATOM 681 C C . PHE A 1 83 ? 54.077 30.691 -2.958 1.00 9.51 466 PHE A C 1
ATOM 682 O O . PHE A 1 83 ? 53.094 30.952 -3.659 1.00 9.87 466 PHE A O 1
ATOM 690 N N . ALA A 1 84 ? 55.319 30.701 -3.429 1.00 9.61 467 ALA A N 1
ATOM 691 C CA . ALA A 1 84 ? 55.603 30.906 -4.845 1.00 10.14 467 ALA A CA 1
ATOM 692 C C . ALA A 1 84 ? 54.976 32.222 -5.266 1.00 10.67 467 ALA A C 1
ATOM 693 O O . ALA A 1 84 ? 55.318 33.264 -4.686 1.00 11.28 467 ALA A O 1
ATOM 695 N N . ASP A 1 85 ? 54.107 32.231 -6.269 1.00 11.50 468 ASP A N 1
ATOM 696 C CA . ASP A 1 85 ? 53.460 33.411 -6.809 1.00 12.07 468 ASP A CA 1
ATOM 697 C C . ASP A 1 85 ? 52.113 33.707 -6.170 1.00 11.24 468 ASP A C 1
ATOM 698 O O . ASP A 1 85 ? 51.322 34.466 -6.745 1.00 13.30 468 ASP A O 1
ATOM 703 N N . THR A 1 86 ? 51.808 33.119 -5.022 1.00 10.39 469 THR A N 1
ATOM 704 C CA . THR A 1 86 ? 50.471 33.203 -4.464 1.00 10.30 469 THR A CA 1
ATOM 705 C C . THR A 1 86 ? 50.535 33.180 -2.942 1.00 9.29 469 THR A C 1
ATOM 706 O O . THR A 1 86 ? 51.598 33.278 -2.322 1.00 9.56 469 THR A O 1
ATOM 710 N N . THR A 1 87 ? 49.366 33.033 -2.357 1.00 10.21 470 THR A N 1
ATOM 711 C CA A THR A 1 87 ? 49.205 32.731 -0.944 0.25 10.40 470 THR A CA 1
ATOM 712 C CA B THR A 1 87 ? 49.190 32.751 -0.938 0.75 9.57 470 THR A CA 1
ATOM 713 C C . THR A 1 87 ? 48.150 31.643 -0.850 1.00 9.60 470 THR A C 1
ATOM 714 O O . THR A 1 87 ? 47.064 31.767 -1.422 1.00 10.95 470 THR A O 1
ATOM 721 N N . ILE A 1 88 ? 48.501 30.556 -0.181 1.00 9.40 471 ILE A N 1
ATOM 722 C CA . ILE A 1 88 ? 47.551 29.482 0.077 1.00 9.63 471 ILE A CA 1
ATOM 723 C C . ILE A 1 88 ? 46.662 29.940 1.219 1.00 9.35 471 ILE A C 1
ATOM 724 O O . ILE A 1 88 ? 47.150 30.346 2.277 1.00 10.66 471 ILE A O 1
ATOM 729 N N . ARG A 1 89 ? 45.349 29.904 1.011 1.00 8.78 472 ARG A N 1
ATOM 730 C CA . ARG A 1 89 ? 44.401 30.371 2.018 1.00 9.75 472 ARG A CA 1
ATOM 731 C C . ARG A 1 89 ? 43.430 29.263 2.354 1.00 10.65 472 ARG A C 1
ATOM 732 O O . ARG A 1 89 ? 42.548 28.955 1.549 1.00 14.62 472 ARG A O 1
ATOM 740 N N . THR A 1 90 ? 43.534 28.716 3.558 1.00 8.92 473 THR A N 1
ATOM 741 C CA . THR A 1 90 ? 42.744 27.563 3.971 1.00 9.15 473 THR A CA 1
ATOM 742 C C . THR A 1 90 ? 41.590 28.035 4.833 1.00 8.58 473 THR A C 1
ATOM 743 O O . THR A 1 90 ? 41.793 28.750 5.832 1.00 10.38 473 THR A O 1
ATOM 747 N N . LYS A 1 91 ? 40.386 27.632 4.457 1.00 8.35 474 LYS A N 1
ATOM 748 C CA . LYS A 1 91 ? 39.163 28.014 5.148 1.00 8.91 474 LYS A CA 1
ATOM 749 C C . LYS A 1 91 ? 38.318 26.763 5.324 1.00 8.57 474 LYS A C 1
ATOM 750 O O . LYS A 1 91 ? 38.580 25.723 4.723 1.00 9.53 474 LYS A O 1
ATOM 756 N N . TRP A 1 92 ? 37.293 26.861 6.158 1.00 8.88 475 TRP A N 1
ATOM 757 C CA . TRP A 1 92 ? 36.395 25.735 6.295 1.00 9.27 475 TRP A CA 1
ATOM 758 C C . TRP A 1 92 ? 35.569 25.568 5.038 1.00 9.51 475 TRP A C 1
ATOM 759 O O . TRP A 1 92 ? 35.062 26.531 4.465 1.00 11.56 475 TRP A O 1
ATOM 770 N N . GLY A 1 93 ? 35.430 24.320 4.620 1.00 9.19 476 GLY A N 1
ATOM 771 C CA . GLY A 1 93 ? 34.542 23.930 3.557 1.00 9.30 476 GLY A CA 1
ATOM 772 C C . GLY A 1 93 ? 33.390 23.109 4.104 1.00 9.16 476 GLY A C 1
ATOM 773 O O . GLY A 1 93 ? 33.275 22.813 5.293 1.00 10.09 476 GLY A O 1
ATOM 774 N N . VAL A 1 94 ? 32.520 22.734 3.188 1.00 10.22 477 VAL A N 1
ATOM 775 C CA . VAL A 1 94 ? 31.392 21.875 3.501 1.00 11.20 477 VAL A CA 1
ATOM 776 C C . VAL A 1 94 ? 31.406 20.709 2.536 1.00 11.25 477 VAL A C 1
ATOM 777 O O . VAL A 1 94 ? 31.463 20.896 1.318 1.00 12.61 477 VAL A O 1
ATOM 781 N N . GLY A 1 95 ? 31.406 19.511 3.095 1.00 11.78 478 GLY A N 1
ATOM 782 C CA . GLY A 1 95 ? 31.402 18.301 2.329 1.00 14.50 478 GLY A CA 1
ATOM 783 C C . GLY A 1 95 ? 30.164 17.458 2.524 1.00 14.04 478 GLY A C 1
ATOM 784 O O . GLY A 1 95 ? 30.066 16.406 1.904 1.00 16.76 478 GLY A O 1
ATOM 785 N N . PHE A 1 96 ? 29.250 17.871 3.391 1.00 12.93 479 PHE A N 1
ATOM 786 C CA . PHE A 1 96 ? 28.068 17.095 3.712 1.00 11.89 479 PHE A CA 1
ATOM 787 C C . PHE A 1 96 ? 26.925 18.035 4.037 1.00 11.50 479 PHE A C 1
ATOM 788 O O . PHE A 1 96 ? 27.092 18.978 4.817 1.00 11.77 479 PHE A O 1
ATOM 796 N N . GLY A 1 97 ? 25.755 17.721 3.506 1.00 13.03 480 GLY A N 1
ATOM 797 C CA . GLY A 1 97 ? 24.543 18.387 3.907 1.00 13.41 480 GLY A CA 1
ATOM 798 C C . GLY A 1 97 ? 24.321 19.687 3.162 1.00 12.56 480 GLY A C 1
ATOM 799 O O . GLY A 1 97 ? 25.134 20.123 2.340 1.00 12.80 480 GLY A O 1
ATOM 800 N N . PRO A 1 98 ? 23.205 20.341 3.449 1.00 12.86 481 PRO A N 1
ATOM 801 C CA . PRO A 1 98 ? 22.885 21.587 2.751 1.00 13.15 481 PRO A CA 1
ATOM 802 C C . PRO A 1 98 ? 23.952 22.637 3.003 1.00 12.76 481 PRO A C 1
ATOM 803 O O . PRO A 1 98 ? 24.327 22.913 4.144 1.00 12.66 481 PRO A O 1
ATOM 807 N N . ARG A 1 99 ? 24.423 23.263 1.929 1.00 12.61 482 ARG A N 1
ATOM 808 C CA . ARG A 1 99 ? 25.473 24.257 2.113 1.00 12.51 482 ARG A CA 1
ATOM 809 C C . ARG A 1 99 ? 24.991 25.419 2.971 1.00 12.64 482 ARG A C 1
ATOM 810 O O . ARG A 1 99 ? 25.770 26.035 3.706 1.00 13.14 482 ARG A O 1
ATOM 818 N N . GLU A 1 100 ? 23.706 25.756 2.883 1.00 12.63 483 GLU A N 1
ATOM 819 C CA . GLU A 1 100 ? 23.180 26.878 3.645 1.00 13.45 483 GLU A CA 1
ATOM 820 C C . GLU A 1 100 ? 23.211 26.629 5.148 1.00 13.47 483 GLU A C 1
ATOM 821 O O . GLU A 1 100 ? 23.087 27.582 5.925 1.00 16.20 483 GLU A O 1
ATOM 827 N N . CYS A 1 101 ? 23.352 25.382 5.575 1.00 12.17 484 CYS A N 1
ATOM 828 C CA . CYS A 1 101 ? 23.365 25.057 6.997 1.00 13.13 484 CYS A CA 1
ATOM 829 C C . CYS A 1 101 ? 24.753 25.121 7.580 1.00 13.86 484 CYS A C 1
ATOM 830 O O . CYS A 1 101 ? 24.905 24.958 8.796 1.00 15.42 484 CYS A O 1
ATOM 833 N N . SER A 1 102 ? 25.768 25.335 6.748 1.00 13.84 485 SER A N 1
ATOM 834 C CA A SER A 1 102 ? 27.146 25.291 7.196 0.65 14.46 485 SER A CA 1
ATOM 835 C CA B SER A 1 102 ? 27.168 25.291 7.162 0.35 14.77 485 SER A CA 1
ATOM 836 C C . SER A 1 102 ? 27.633 26.702 7.478 1.00 14.17 485 SER A C 1
ATOM 837 O O . SER A 1 102 ? 27.593 27.575 6.609 1.00 16.96 485 SER A O 1
ATOM 842 N N . ASP A 1 103 ? 28.074 26.922 8.704 1.00 12.93 486 ASP A N 1
ATOM 843 C CA . ASP A 1 103 ? 28.682 28.191 9.076 1.00 12.86 486 ASP A CA 1
ATOM 844 C C . ASP A 1 103 ? 30.098 28.218 8.515 1.00 12.08 486 ASP A C 1
ATOM 845 O O . ASP A 1 103 ? 31.009 27.579 9.064 1.00 12.98 486 ASP A O 1
ATOM 850 N N . PHE A 1 104 ? 30.298 28.976 7.435 1.00 13.51 487 PHE A N 1
ATOM 851 C CA . PHE A 1 104 ? 31.613 29.038 6.774 1.00 12.41 487 PHE A CA 1
ATOM 852 C C . PHE A 1 104 ? 32.711 29.623 7.657 1.00 13.26 487 PHE A C 1
ATOM 853 O O . PHE A 1 104 ? 33.897 29.450 7.334 1.00 14.36 487 PHE A O 1
ATOM 861 N N . SER A 1 105 ? 32.366 30.278 8.767 1.00 12.73 488 SER A N 1
ATOM 862 C CA . SER A 1 105 ? 33.389 30.799 9.671 1.00 13.09 488 SER A CA 1
ATOM 863 C C . SER A 1 105 ? 34.021 29.723 10.556 1.00 13.36 488 SER A C 1
ATOM 864 O O . SER A 1 105 ? 35.119 29.910 11.084 1.00 15.50 488 SER A O 1
ATOM 867 N N . THR A 1 106 ? 33.350 28.615 10.766 1.00 11.19 489 THR A N 1
ATOM 868 C CA . THR A 1 106 ? 33.731 27.650 11.784 1.00 10.70 489 THR A CA 1
ATOM 869 C C . THR A 1 106 ? 33.739 26.215 11.287 1.00 10.04 489 THR A C 1
ATOM 870 O O . THR A 1 106 ? 34.231 25.335 12.001 1.00 11.10 489 THR A O 1
ATOM 874 N N . GLY A 1 107 ? 33.160 25.935 10.132 1.00 9.25 490 GLY A N 1
ATOM 875 C CA . GLY A 1 107 ? 33.057 24.574 9.662 1.00 10.09 490 GLY A CA 1
ATOM 876 C C . GLY A 1 107 ? 32.111 23.726 10.466 1.00 8.56 490 GLY A C 1
ATOM 877 O O . GLY A 1 107 ? 32.353 22.531 10.595 1.00 10.09 490 GLY A O 1
ATOM 878 N N . ILE A 1 108 ? 31.078 24.320 11.049 1.00 8.28 491 ILE A N 1
ATOM 879 C CA . ILE A 1 108 ? 30.083 23.588 11.807 1.00 8.01 491 ILE A CA 1
ATOM 880 C C . ILE A 1 108 ? 28.739 23.837 11.137 1.00 9.01 491 ILE A C 1
ATOM 881 O O . ILE A 1 108 ? 28.384 24.984 10.851 1.00 10.36 491 ILE A O 1
ATOM 886 N N . SER A 1 109 ? 27.996 22.770 10.884 1.00 9.34 492 SER A N 1
ATOM 887 C CA . SER A 1 109 ? 26.637 22.842 10.368 1.00 10.17 492 SER A CA 1
ATOM 888 C C . SER A 1 109 ? 25.662 22.456 11.473 1.00 9.33 492 SER A C 1
ATOM 889 O O . SER A 1 109 ? 25.885 21.487 12.197 1.00 11.07 492 SER A O 1
ATOM 892 N N . VAL A 1 110 ? 24.578 23.201 11.601 1.00 10.97 493 VAL A N 1
ATOM 893 C CA . VAL A 1 110 ? 23.422 22.760 12.363 1.00 10.31 493 VAL A CA 1
ATOM 894 C C . VAL A 1 110 ? 22.331 22.512 11.335 1.00 10.48 493 VAL A C 1
ATOM 895 O O . VAL A 1 110 ? 21.918 23.433 10.617 1.00 12.30 493 VAL A O 1
ATOM 899 N N . ILE A 1 111 ? 21.916 21.261 11.200 1.00 10.10 494 ILE A N 1
ATOM 900 C CA . ILE A 1 111 ? 21.045 20.836 10.113 1.00 10.40 494 ILE A CA 1
ATOM 901 C C . ILE A 1 111 ? 19.740 20.330 10.710 1.00 10.44 494 ILE A C 1
ATOM 902 O O . ILE A 1 111 ? 19.743 19.339 11.453 1.00 10.65 494 ILE A O 1
ATOM 907 N N . PRO A 1 112 ? 18.601 20.920 10.361 1.00 11.44 495 PRO A N 1
ATOM 908 C CA . PRO A 1 112 ? 17.322 20.296 10.703 1.00 11.60 495 PRO A CA 1
ATOM 909 C C . PRO A 1 112 ? 17.264 18.925 10.068 1.00 11.14 495 PRO A C 1
ATOM 910 O O . PRO A 1 112 ? 17.551 18.759 8.885 1.00 12.04 495 PRO A O 1
ATOM 914 N N . ILE A 1 113 ? 16.854 17.941 10.858 1.00 11.67 496 ILE A N 1
ATOM 915 C CA . ILE A 1 113 ? 16.818 16.577 10.348 1.00 12.33 496 ILE A CA 1
ATOM 916 C C . ILE A 1 113 ? 15.931 16.485 9.106 1.00 12.26 496 ILE A C 1
ATOM 917 O O . ILE A 1 113 ? 16.215 15.706 8.190 1.00 13.02 496 ILE A O 1
ATOM 922 N N . ARG A 1 114 ? 14.876 17.296 9.030 1.00 13.59 497 ARG A N 1
ATOM 923 C CA . ARG A 1 114 ? 13.983 17.273 7.871 1.00 14.70 497 ARG A CA 1
ATOM 924 C C . ARG A 1 114 ? 14.676 17.653 6.559 1.00 14.97 497 ARG A C 1
ATOM 925 O O . ARG A 1 114 ? 14.142 17.366 5.480 1.00 16.56 497 ARG A O 1
ATOM 933 N N . LEU A 1 115 ? 15.829 18.308 6.611 1.00 13.35 498 LEU A N 1
ATOM 934 C CA . LEU A 1 115 ? 16.553 18.680 5.405 1.00 14.51 498 LEU A CA 1
ATOM 935 C C . LEU A 1 115 ? 17.571 17.637 4.973 1.00 13.93 498 LEU A C 1
ATOM 936 O O . LEU A 1 115 ? 18.239 17.836 3.951 1.00 17.39 498 LEU A O 1
ATOM 941 N N . LEU A 1 116 ? 17.720 16.542 5.710 1.00 12.31 499 LEU A N 1
ATOM 942 C CA . LEU A 1 116 ? 18.616 15.474 5.279 1.00 12.71 499 LEU A CA 1
ATOM 943 C C . LEU A 1 116 ? 17.939 14.630 4.207 1.00 13.09 499 LEU A C 1
ATOM 944 O O . LEU A 1 116 ? 16.852 14.100 4.429 1.00 15.50 499 LEU A O 1
ATOM 949 N N . THR A 1 117 ? 18.577 14.505 3.050 1.00 12.60 500 THR A N 1
ATOM 950 C CA . THR A 1 117 ? 18.077 13.608 2.022 1.00 13.15 500 THR A CA 1
ATOM 951 C C . THR A 1 117 ? 18.267 12.158 2.456 1.00 11.79 500 THR A C 1
ATOM 952 O O . THR A 1 117 ? 18.989 11.851 3.404 1.00 11.57 500 THR A O 1
ATOM 956 N N . ASP A 1 118 ? 17.620 11.245 1.740 1.00 12.68 501 ASP A N 1
ATOM 957 C CA . ASP A 1 118 ? 17.790 9.840 2.061 1.00 12.92 501 ASP A CA 1
ATOM 958 C C . ASP A 1 118 ? 19.244 9.397 1.920 1.00 11.78 501 ASP A C 1
ATOM 959 O O . ASP A 1 118 ? 19.727 8.601 2.729 1.00 11.78 501 ASP A O 1
ATOM 964 N N . ALA A 1 119 ? 19.948 9.876 0.884 1.00 12.38 502 ALA A N 1
ATOM 965 C CA . ALA A 1 119 ? 21.369 9.568 0.765 1.00 12.06 502 ALA A CA 1
ATOM 966 C C . ALA A 1 119 ? 22.128 10.111 1.967 1.00 11.54 502 ALA A C 1
ATOM 967 O O . ALA A 1 119 ? 22.963 9.413 2.544 1.00 11.49 502 ALA A O 1
ATOM 969 N N . ASP A 1 120 ? 21.865 11.367 2.341 1.00 10.72 503 ASP A N 1
ATOM 970 C CA . ASP A 1 120 ? 22.530 11.957 3.501 1.00 10.54 503 ASP A CA 1
ATOM 971 C C . ASP A 1 120 ? 22.319 11.103 4.743 1.00 9.63 503 ASP A C 1
ATOM 972 O O . ASP A 1 120 ? 23.256 10.868 5.516 1.00 9.59 503 ASP A O 1
ATOM 977 N N . ARG A 1 121 ? 21.082 10.685 4.979 1.00 9.91 504 ARG A N 1
ATOM 978 C CA . ARG A 1 121 ? 20.764 9.889 6.156 1.00 9.67 504 ARG A CA 1
ATOM 979 C C . ARG A 1 121 ? 21.526 8.576 6.139 1.00 9.57 504 ARG A C 1
ATOM 980 O O . ARG A 1 121 ? 22.031 8.109 7.168 1.00 10.34 504 ARG A O 1
ATOM 988 N N . THR A 1 122 ? 21.597 7.947 4.968 1.00 9.88 505 THR A N 1
ATOM 989 C CA . THR A 1 122 ? 22.235 6.649 4.841 1.00 10.18 505 THR A CA 1
ATOM 990 C C . THR A 1 122 ? 23.735 6.773 5.024 1.00 10.12 505 THR A C 1
ATOM 991 O O . THR A 1 122 ? 24.355 5.969 5.727 1.00 10.49 505 THR A O 1
ATOM 995 N N . TRP A 1 123 ? 24.331 7.786 4.403 1.00 9.64 506 TRP A N 1
ATOM 996 C CA . TRP A 1 123 ? 25.755 8.020 4.566 1.00 9.72 506 TRP A CA 1
ATOM 997 C C . TRP A 1 123 ? 26.107 8.306 6.028 1.00 9.22 506 TRP A C 1
ATOM 998 O O . TRP A 1 123 ? 27.138 7.849 6.521 1.00 10.11 506 TRP A O 1
ATOM 1009 N N . LEU A 1 124 ? 25.278 9.077 6.729 1.00 9.23 507 LEU A N 1
ATOM 1010 C CA . LEU A 1 124 ? 25.540 9.378 8.135 1.00 9.51 507 LEU A CA 1
ATOM 1011 C C . LEU A 1 124 ? 25.636 8.124 8.972 1.00 9.75 507 LEU A C 1
ATOM 1012 O O . LEU A 1 124 ? 26.479 8.045 9.870 1.00 11.80 507 LEU A O 1
ATOM 1017 N N . VAL A 1 125 ? 24.762 7.157 8.741 1.00 9.55 508 VAL A N 1
ATOM 1018 C CA . VAL A 1 125 ? 24.683 6.017 9.641 1.00 10.93 508 VAL A CA 1
ATOM 1019 C C . VAL A 1 125 ? 25.597 4.889 9.238 1.00 13.98 508 VAL A C 1
ATOM 1020 O O . VAL A 1 125 ? 25.742 3.941 10.021 1.00 20.10 508 VAL A O 1
ATOM 1024 N N . THR A 1 126 ? 26.176 4.921 8.042 1.00 11.52 509 THR A N 1
ATOM 1025 C CA . THR A 1 126 ? 27.030 3.838 7.561 1.00 12.94 509 THR A CA 1
ATOM 1026 C C . THR A 1 126 ? 28.476 4.261 7.303 1.00 12.88 509 THR A C 1
ATOM 1027 O O . THR A 1 126 ? 29.278 3.434 6.871 1.00 14.07 509 THR A O 1
ATOM 1031 N N . ALA A 1 127 ? 28.827 5.516 7.557 1.00 14.03 510 ALA A N 1
ATOM 1032 C CA . ALA A 1 127 ? 30.152 6.024 7.240 1.00 14.24 510 ALA A CA 1
ATOM 1033 C C . ALA A 1 127 ? 31.237 5.344 8.052 1.00 13.66 510 ALA A C 1
ATOM 1034 O O . ALA A 1 127 ? 31.131 5.174 9.268 1.00 15.50 510 ALA A O 1
ATOM 1036 N N . GLU A 1 128 ? 32.323 5.016 7.367 1.00 14.56 511 GLU A N 1
ATOM 1037 C CA . GLU A 1 128 ? 33.492 4.516 8.060 1.00 15.50 511 GLU A CA 1
ATOM 1038 C C . GLU A 1 128 ? 34.108 5.584 8.953 1.00 15.56 511 GLU A C 1
ATOM 1039 O O . GLU A 1 128 ? 34.522 5.287 10.079 1.00 16.48 511 GLU A O 1
ATOM 1045 N N . TYR A 1 129 ? 34.211 6.817 8.461 1.00 12.89 512 TYR A N 1
ATOM 1046 C CA . TYR A 1 129 ? 34.738 7.948 9.216 1.00 11.72 512 TYR A CA 1
ATOM 1047 C C . TYR A 1 129 ? 33.618 8.959 9.394 1.00 10.79 512 TYR A C 1
ATOM 1048 O O . TYR A 1 129 ? 32.887 9.258 8.446 1.00 11.56 512 TYR A O 1
ATOM 1057 N N . GLY A 1 130 ? 33.490 9.474 10.614 1.00 11.10 513 GLY A N 1
ATOM 1058 C CA . GLY A 1 130 ? 32.415 10.393 10.930 1.00 9.94 513 GLY A CA 1
ATOM 1059 C C . GLY A 1 130 ? 31.070 9.667 11.035 1.00 9.57 513 GLY A C 1
ATOM 1060 O O . GLY A 1 130 ? 30.978 8.455 11.143 1.00 11.15 513 GLY A O 1
ATOM 1061 N N . GLY A 1 131 ? 30.017 10.468 11.032 1.00 9.31 514 GLY A N 1
ATOM 1062 C CA . GLY A 1 131 ? 28.705 9.897 11.160 1.00 9.67 514 GLY A CA 1
ATOM 1063 C C . GLY A 1 131 ? 28.415 9.318 12.537 1.00 8.79 514 GLY A C 1
ATOM 1064 O O . GLY A 1 131 ? 29.085 9.605 13.525 1.00 9.70 514 GLY A O 1
ATOM 1065 N N . THR A 1 132 ? 27.371 8.490 12.598 1.00 8.92 515 THR A N 1
ATOM 1066 C CA . THR A 1 132 ? 26.844 8.035 13.877 1.00 9.25 515 THR A CA 1
ATOM 1067 C C . THR A 1 132 ? 27.512 6.770 14.398 1.00 10.55 515 THR A C 1
ATOM 1068 O O . THR A 1 132 ? 27.191 6.330 15.506 1.00 11.92 515 THR A O 1
ATOM 1072 N N . GLY A 1 133 ? 28.375 6.130 13.618 1.00 10.51 516 GLY A N 1
ATOM 1073 C CA . GLY A 1 133 ? 28.943 4.866 14.054 1.00 11.79 516 GLY A CA 1
ATOM 1074 C C . GLY A 1 133 ? 27.953 3.724 14.044 1.00 11.45 516 GLY A C 1
ATOM 1075 O O . GLY A 1 133 ? 28.079 2.785 14.837 1.00 12.96 516 GLY A O 1
ATOM 1076 N N . GLY A 1 134 ? 26.968 3.784 13.154 1.00 11.02 517 GLY A N 1
ATOM 1077 C CA . GLY A 1 134 ? 26.013 2.715 13.005 1.00 12.19 517 GLY A CA 1
ATOM 1078 C C . GLY A 1 134 ? 24.726 2.878 13.771 1.00 10.55 517 GLY A C 1
ATOM 1079 O O . GLY A 1 134 ? 23.891 1.974 13.712 1.00 11.36 517 GLY A O 1
ATOM 1080 N N . LEU A 1 135 ? 24.550 3.955 14.495 1.00 11.91 518 LEU A N 1
ATOM 1081 C CA . LEU A 1 135 ? 23.330 4.247 15.235 1.00 10.79 518 LEU A CA 1
ATOM 1082 C C . LEU A 1 135 ? 22.356 5.072 14.403 1.00 9.16 518 LEU A C 1
ATOM 1083 O O . LEU A 1 135 ? 22.756 5.802 13.495 1.00 9.73 518 LEU A O 1
ATOM 1088 N N . PRO A 1 136 ? 21.060 5.006 14.698 1.00 9.09 519 PRO A N 1
ATOM 1089 C CA . PRO A 1 136 ? 20.106 5.891 14.018 1.00 8.88 519 PRO A CA 1
ATOM 1090 C C . PRO A 1 136 ? 20.388 7.351 14.290 1.00 9.70 519 PRO A C 1
ATOM 1091 O O . PRO A 1 136 ? 20.947 7.735 15.314 1.00 10.63 519 PRO A O 1
ATOM 1095 N N . ILE A 1 137 ? 19.908 8.170 13.374 1.00 9.19 520 ILE A N 1
ATOM 1096 C CA . ILE A 1 137 ? 19.893 9.612 13.551 1.00 9.51 520 ILE A CA 1
ATOM 1097 C C . ILE A 1 137 ? 18.770 9.993 14.504 1.00 10.29 520 ILE A C 1
ATOM 1098 O O . ILE A 1 137 ? 17.601 9.668 14.269 1.00 13.73 520 ILE A O 1
ATOM 1103 N N . THR A 1 138 ? 19.100 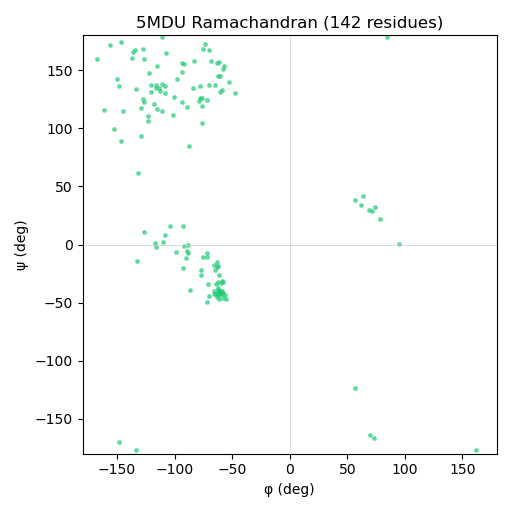10.732 15.554 1.00 10.81 521 THR A N 1
ATOM 1104 C CA . THR A 1 138 ? 18.107 11.284 16.462 1.00 11.68 521 THR A CA 1
ATOM 1105 C C . THR A 1 138 ? 18.503 12.721 16.769 1.00 11.11 521 THR A C 1
ATOM 1106 O O . THR A 1 138 ? 19.657 13.108 16.556 1.00 11.74 521 THR A O 1
ATOM 1110 N N . PRO A 1 139 ? 17.562 13.546 17.251 1.00 12.40 522 PRO A N 1
ATOM 1111 C CA . PRO A 1 139 ? 17.870 14.965 17.464 1.00 12.25 522 PRO A CA 1
ATOM 1112 C C . PRO A 1 139 ? 18.850 15.194 18.595 1.00 11.28 522 PRO A C 1
ATOM 1113 O O . PRO A 1 139 ? 18.959 14.408 19.536 1.00 12.94 522 PRO A O 1
ATOM 1117 N N . GLY A 1 140 ? 19.496 16.346 18.546 1.00 10.90 523 GLY A N 1
ATOM 1118 C CA . GLY A 1 140 ? 20.284 16.787 19.675 1.00 11.64 523 GLY A CA 1
ATOM 1119 C C . GLY A 1 140 ? 21.571 16.037 19.824 1.00 11.38 523 GLY A C 1
ATOM 1120 O O . GLY A 1 140 ? 22.039 15.838 20.956 1.00 13.28 523 GLY A O 1
ATOM 1121 N N . ILE A 1 141 ? 22.163 15.615 18.702 1.00 11.03 524 ILE A N 1
ATOM 1122 C CA . ILE A 1 141 ? 23.453 14.949 18.685 1.00 10.49 524 ILE A CA 1
ATOM 1123 C C . ILE A 1 141 ? 24.409 15.734 17.796 1.00 9.48 524 ILE A C 1
ATOM 1124 O O . ILE A 1 141 ? 24.003 16.346 16.797 1.00 10.44 524 ILE A O 1
ATOM 1129 N N . ALA A 1 142 ? 25.674 15.695 18.166 1.00 9.44 525 ALA A N 1
ATOM 1130 C CA . ALA A 1 142 ? 26.770 16.277 17.406 1.00 9.01 525 ALA A CA 1
ATOM 1131 C C . ALA A 1 142 ? 27.703 15.170 16.947 1.00 8.74 525 ALA A C 1
ATOM 1132 O O . ALA A 1 142 ? 28.053 14.265 17.708 1.00 10.07 525 ALA A O 1
ATOM 1134 N N . LEU A 1 143 ? 28.122 15.288 15.696 1.00 8.09 526 LEU A N 1
ATOM 1135 C CA A LEU A 1 143 ? 28.968 14.281 15.097 0.45 8.42 526 LEU A CA 1
ATOM 1136 C CA B LEU A 1 143 ? 28.821 14.267 14.924 0.55 7.93 526 LEU A CA 1
ATOM 1137 C C . LEU A 1 143 ? 29.877 14.957 14.075 1.00 7.44 526 LEU A C 1
ATOM 1138 O O . LEU A 1 143 ? 29.776 16.155 13.805 1.00 8.03 526 LEU A O 1
ATOM 1147 N N . ASP A 1 144 ? 30.821 14.177 13.564 1.00 8.20 527 ASP A N 1
ATOM 1148 C CA . ASP A 1 144 ? 31.721 14.658 12.521 1.00 8.09 527 ASP A CA 1
ATOM 1149 C C . ASP A 1 144 ? 31.172 14.290 11.137 1.00 8.09 527 ASP A C 1
ATOM 1150 O O . ASP A 1 144 ? 30.413 13.336 10.961 1.00 8.63 527 ASP A O 1
ATOM 1155 N N . GLU A 1 145 ? 31.604 15.060 10.142 1.00 8.45 528 GLU A N 1
ATOM 1156 C CA . GLU A 1 145 ? 31.214 14.840 8.760 1.00 8.37 528 GLU A CA 1
ATOM 1157 C C . GLU A 1 145 ? 31.361 13.368 8.388 1.00 8.00 528 GLU A C 1
ATOM 1158 O O . GLU A 1 145 ? 32.449 12.801 8.565 1.00 8.67 528 GLU A O 1
ATOM 1164 N N . PRO A 1 146 ? 30.340 12.753 7.793 1.00 8.33 529 PRO A N 1
ATOM 1165 C CA . PRO A 1 146 ? 30.494 11.389 7.293 1.00 8.55 529 PRO A CA 1
ATOM 1166 C C . PRO A 1 146 ? 31.127 11.378 5.908 1.00 9.85 529 PRO A C 1
ATOM 1167 O O . PRO A 1 146 ? 31.050 12.346 5.144 1.00 11.80 529 PRO A O 1
ATOM 1171 N N . ASP A 1 147 ? 31.718 10.237 5.570 1.00 10.95 530 ASP A N 1
ATOM 1172 C CA . ASP A 1 147 ? 32.041 9.959 4.179 1.00 11.64 530 ASP A CA 1
ATOM 1173 C C . ASP A 1 147 ? 30.755 9.914 3.357 1.00 11.32 530 ASP A C 1
ATOM 1174 O O . ASP A 1 147 ? 29.735 9.425 3.829 1.00 12.50 530 ASP A O 1
ATOM 1179 N N . ILE A 1 148 ? 30.813 10.379 2.094 1.00 12.30 531 ILE A N 1
ATOM 1180 C CA . ILE A 1 148 ? 29.630 10.428 1.213 1.00 12.87 531 ILE A CA 1
ATOM 1181 C C . ILE A 1 148 ? 29.957 9.871 -0.167 1.00 13.31 531 ILE A C 1
ATOM 1182 O O . ILE A 1 148 ? 31.069 9.421 -0.434 1.00 15.67 531 ILE A O 1
ATOM 1187 N N . GLU A 1 149 ? 28.950 9.935 -1.059 1.00 15.60 532 GLU A N 1
ATOM 1188 C CA . GLU A 1 149 ? 29.117 9.711 -2.497 1.00 16.76 532 GLU A CA 1
ATOM 1189 C C . GLU A 1 149 ? 29.564 8.289 -2.770 1.00 18.01 532 GLU A C 1
ATOM 1190 O O . GLU A 1 149 ? 30.434 8.030 -3.599 1.00 23.55 532 GLU A O 1
ATOM 1196 N N . ILE A 1 150 ? 28.965 7.363 -2.048 1.00 15.24 533 ILE A N 1
ATOM 1197 C CA . ILE A 1 150 ? 29.121 5.948 -2.301 1.00 14.63 533 ILE A CA 1
ATOM 1198 C C . ILE A 1 150 ? 27.723 5.369 -2.409 1.00 13.33 533 ILE A C 1
ATOM 1199 O O . ILE A 1 150 ? 26.721 6.022 -2.097 1.00 14.13 533 ILE A O 1
ATOM 1204 N N . GLY A 1 151 ? 27.659 4.138 -2.886 1.00 13.03 534 GLY A N 1
ATOM 1205 C CA . GLY A 1 151 ? 26.366 3.486 -2.997 1.00 13.92 534 GLY A CA 1
ATOM 1206 C C . GLY A 1 151 ? 25.641 3.389 -1.662 1.00 12.31 534 GLY A C 1
ATOM 1207 O O . GLY A 1 151 ? 26.258 3.347 -0.601 1.00 15.22 534 GLY A O 1
ATOM 1208 N N . LEU A 1 152 ? 24.301 3.376 -1.735 1.00 10.92 535 LEU A N 1
ATOM 1209 C CA A LEU A 1 152 ? 23.423 3.235 -0.569 0.61 10.18 535 LEU A CA 1
ATOM 1210 C CA B LEU A 1 152 ? 23.429 3.236 -0.569 0.39 10.95 535 LEU A CA 1
ATOM 1211 C C . LEU A 1 152 ? 23.297 1.750 -0.252 1.00 10.35 535 LEU A C 1
ATOM 1212 O O . LEU A 1 152 ? 22.631 0.998 -0.976 1.00 10.83 535 LEU A O 1
ATOM 1221 N N . GLY A 1 153 ? 23.961 1.300 0.796 1.00 11.29 536 GLY A N 1
ATOM 1222 C CA . GLY A 1 153 ? 23.969 -0.104 1.099 1.00 11.39 536 GLY A CA 1
ATOM 1223 C C . GLY A 1 153 ? 24.506 -0.354 2.477 1.00 11.34 536 GLY A C 1
ATOM 1224 O O . GLY A 1 153 ? 25.190 0.492 3.061 1.00 12.63 536 GLY A O 1
ATOM 1225 N N . ILE A 1 154 ? 24.160 -1.524 2.983 1.00 11.60 537 ILE A N 1
ATOM 1226 C CA . ILE A 1 154 ? 24.532 -1.938 4.323 1.00 12.49 537 ILE A CA 1
ATOM 1227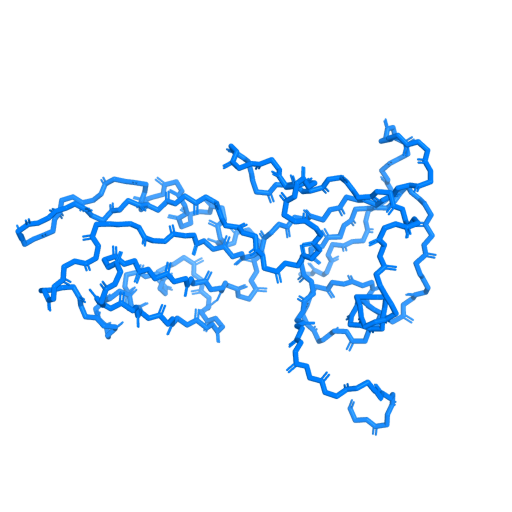 C C . ILE A 1 154 ? 25.231 -3.287 4.303 1.00 15.32 537 ILE A C 1
ATOM 1228 O O . ILE A 1 154 ? 25.515 -3.842 5.365 1.00 17.36 537 ILE A O 1
ATOM 1233 N N . SER A 1 155 ? 25.612 -3.790 3.116 1.00 16.59 538 SER A N 1
ATOM 1234 C CA . SER A 1 155 ? 26.247 -5.103 2.995 1.00 19.79 538 SER A CA 1
ATOM 1235 C C . SER A 1 155 ? 27.769 -5.070 2.872 1.00 21.85 538 SER A C 1
ATOM 1236 O O . SER A 1 155 ? 28.391 -6.144 2.855 1.00 25.55 538 SER A O 1
ATOM 1239 N N . SER A 1 156 ? 28.370 -3.891 2.750 1.00 23.39 539 SER A N 1
ATOM 1240 C CA . SER A 1 156 ? 29.831 -3.728 2.644 1.00 28.71 539 SER A CA 1
ATOM 1241 C C . SER A 1 156 ? 30.206 -2.401 3.281 1.00 32.51 539 SER A C 1
ATOM 1242 O O . SER A 1 156 ? 29.391 -1.481 3.316 1.00 35.73 539 SER A O 1
#